Protein AF-A0A2E6P445-F1 (afdb_monomer_lite)

Sequence (104 aa):
MEFFKKKPDVSWERFRDVIEGGYRRWVELHPEDAPVLAVGRTWRLGPRDASYMIVYKIQNFSQLDEWSKNRSRDSDSEKAIMEGTLAVADMDSGVYEDIGMELP

Secondary structure (DSSP, 8-state):
-EEE---TTS-HHHHHHHHHHHHHHHHHH-GGG-EEEEEEPPTTSS-SS--EEEEEPPSSTHHHHHHHHHHTT-HHHHHHHHTTSEE------S----------

Radius of gyration: 16.02 Å; chains: 1; bounding box: 28×38×49 Å

Structure (mmCIF, N/CA/C/O backbone):
data_AF-A0A2E6P445-F1
#
_entry.id   AF-A0A2E6P445-F1
#
loop_
_atom_site.group_PDB
_atom_site.id
_atom_site.type_symbol
_atom_site.label_atom_id
_atom_site.label_alt_id
_atom_site.label_comp_id
_atom_site.label_asym_id
_atom_site.label_entity_id
_atom_site.label_seq_id
_atom_site.pdbx_PDB_ins_code
_atom_site.Cartn_x
_atom_site.Cartn_y
_atom_site.Cartn_z
_atom_site.occupancy
_atom_site.B_iso_or_equiv
_atom_site.auth_seq_id
_atom_site.auth_comp_id
_atom_site.auth_asym_id
_atom_site.auth_atom_id
_atom_site.pdbx_PDB_model_num
ATOM 1 N N . MET A 1 1 ? -2.465 6.709 2.137 1.00 63.31 1 MET A N 1
ATOM 2 C CA . MET A 1 1 ? -2.530 6.383 0.691 1.00 63.31 1 MET A CA 1
ATOM 3 C C . MET A 1 1 ? -1.237 5.689 0.333 1.00 63.31 1 MET A C 1
ATOM 5 O O . MET A 1 1 ? -0.194 6.163 0.763 1.00 63.31 1 MET A O 1
ATOM 9 N N . GLU A 1 2 ? -1.297 4.596 -0.418 1.00 66.19 2 GLU A N 1
ATOM 10 C CA . GLU A 1 2 ? -0.098 3.848 -0.819 1.00 66.19 2 GLU A CA 1
ATOM 11 C C . GLU A 1 2 ? 0.175 4.019 -2.313 1.00 66.19 2 GLU A C 1
ATOM 13 O O . GLU A 1 2 ? -0.756 3.961 -3.123 1.00 66.19 2 GLU A O 1
ATOM 18 N N . PHE A 1 3 ? 1.446 4.215 -2.680 1.00 71.25 3 PHE A N 1
ATOM 19 C CA . PHE A 1 3 ? 1.892 4.377 -4.065 1.00 71.25 3 PHE A CA 1
ATOM 20 C C . PHE A 1 3 ? 2.838 3.255 -4.469 1.00 71.25 3 PHE A C 1
ATOM 22 O O . PHE A 1 3 ? 3.813 2.975 -3.777 1.00 71.25 3 PHE A O 1
ATOM 29 N N . PHE A 1 4 ? 2.605 2.660 -5.634 1.00 73.31 4 PHE A N 1
ATOM 30 C CA . PHE A 1 4 ? 3.404 1.530 -6.095 1.00 73.31 4 PHE A CA 1
ATOM 31 C C . PHE A 1 4 ? 3.686 1.589 -7.596 1.00 73.31 4 PHE A C 1
ATOM 33 O O . PH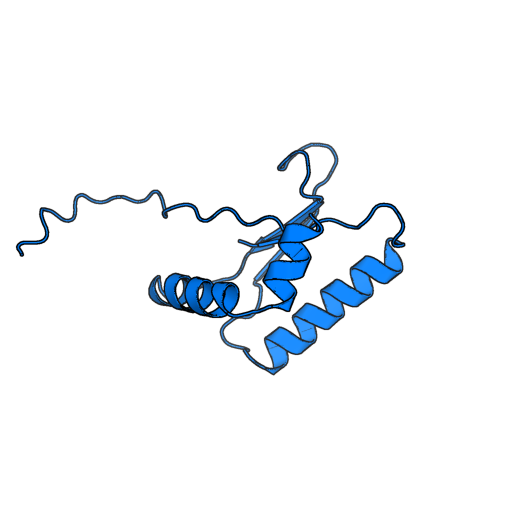E A 1 4 ? 2.973 2.218 -8.396 1.00 73.31 4 PHE A O 1
ATOM 40 N N . LYS A 1 5 ? 4.787 0.942 -7.983 1.00 77.62 5 LYS A N 1
ATOM 41 C CA . LYS A 1 5 ? 5.306 0.945 -9.351 1.00 77.62 5 LYS A CA 1
ATOM 42 C C . LYS A 1 5 ? 5.761 -0.448 -9.770 1.00 77.62 5 LYS A C 1
ATOM 44 O O . LYS A 1 5 ? 6.462 -1.145 -9.042 1.00 77.62 5 LYS A O 1
ATOM 49 N N . LYS A 1 6 ? 5.426 -0.824 -11.005 1.00 84.88 6 LYS A N 1
ATOM 50 C CA . LYS A 1 6 ? 5.967 -2.026 -11.644 1.00 84.88 6 LYS A CA 1
ATOM 51 C C . LYS A 1 6 ? 7.469 -1.856 -11.899 1.00 84.88 6 LYS A C 1
ATOM 53 O O . LYS A 1 6 ? 7.869 -0.876 -12.532 1.00 84.88 6 LYS A O 1
ATOM 58 N N . LYS A 1 7 ? 8.289 -2.835 -11.506 1.00 80.62 7 LYS A N 1
ATOM 59 C CA . LYS A 1 7 ? 9.698 -2.891 -11.936 1.00 80.62 7 LYS A CA 1
ATOM 60 C C . LYS A 1 7 ? 9.795 -3.022 -13.470 1.00 80.62 7 LYS A C 1
ATOM 62 O O . LYS A 1 7 ? 8.899 -3.621 -14.074 1.00 80.62 7 LYS A O 1
ATOM 67 N N . PRO A 1 8 ? 10.818 -2.458 -14.141 1.00 81.69 8 PRO A N 1
ATOM 68 C CA . PRO A 1 8 ? 10.899 -2.457 -15.608 1.00 81.69 8 PRO A CA 1
ATOM 69 C C . PRO A 1 8 ? 10.806 -3.853 -16.241 1.00 81.69 8 PRO A C 1
ATOM 71 O O . PRO A 1 8 ? 10.109 -4.020 -17.240 1.00 81.69 8 PRO A O 1
ATOM 74 N N . ASP A 1 9 ? 11.429 -4.837 -15.602 1.00 89.62 9 ASP A N 1
ATOM 75 C CA . ASP A 1 9 ? 11.590 -6.237 -16.005 1.00 89.62 9 ASP A CA 1
ATOM 76 C C . ASP A 1 9 ? 10.394 -7.147 -15.671 1.00 89.62 9 ASP A C 1
ATOM 78 O O . ASP A 1 9 ? 10.266 -8.236 -16.223 1.00 89.62 9 ASP A O 1
ATOM 82 N N . VAL A 1 10 ? 9.479 -6.708 -14.805 1.00 82.69 10 VAL A N 1
ATOM 83 C CA . VAL A 1 10 ? 8.296 -7.495 -14.423 1.00 82.69 10 VAL A CA 1
ATOM 84 C C . VAL A 1 10 ? 7.191 -7.340 -15.471 1.00 82.69 10 VAL A C 1
ATOM 86 O O . VAL A 1 10 ? 6.906 -6.227 -15.911 1.00 82.69 10 VAL A O 1
ATOM 89 N N . SER A 1 11 ? 6.526 -8.422 -15.884 1.00 86.25 11 SER A N 1
ATOM 90 C CA . SER A 1 11 ? 5.388 -8.320 -16.810 1.00 86.25 11 SER A CA 1
ATOM 91 C C . SER A 1 11 ? 4.173 -7.657 -16.146 1.00 86.25 11 SER A C 1
ATOM 93 O O . SER A 1 11 ? 4.002 -7.692 -14.928 1.00 86.25 11 SER A O 1
ATOM 95 N N . TRP A 1 12 ? 3.303 -7.036 -16.946 1.00 80.50 12 TRP A N 1
ATOM 96 C CA . TRP A 1 12 ? 2.080 -6.411 -16.427 1.00 80.50 12 TRP A CA 1
ATOM 97 C C . TRP A 1 12 ? 1.127 -7.410 -15.772 1.00 80.50 12 TRP A C 1
ATOM 99 O O . TRP A 1 12 ? 0.530 -7.088 -14.752 1.00 80.50 12 TRP A O 1
ATOM 109 N N . GLU A 1 13 ? 1.008 -8.604 -16.347 1.00 85.56 13 GLU A N 1
ATOM 110 C CA . GLU A 1 13 ? 0.215 -9.704 -15.795 1.00 85.56 13 GLU A CA 1
ATOM 111 C C . GLU A 1 13 ? 0.746 -10.111 -14.419 1.00 85.56 13 GLU A C 1
ATOM 113 O O . GLU A 1 13 ? 0.031 -10.003 -13.428 1.00 85.56 13 GLU A O 1
ATOM 118 N N . ARG A 1 14 ? 2.050 -10.407 -14.324 1.00 85.50 14 ARG A N 1
ATOM 119 C CA . ARG A 1 14 ? 2.679 -10.799 -13.059 1.00 85.50 14 ARG A CA 1
ATOM 120 C C . ARG A 1 14 ? 2.536 -9.730 -11.981 1.00 85.50 14 ARG A C 1
ATOM 122 O O . ARG A 1 14 ? 2.342 -10.050 -10.813 1.00 85.50 14 ARG A O 1
ATOM 129 N N . PHE A 1 15 ? 2.666 -8.465 -12.363 1.00 83.44 15 PHE A N 1
ATOM 130 C CA . PHE A 1 15 ? 2.490 -7.348 -11.446 1.00 83.44 15 PHE A CA 1
ATOM 131 C C . PHE A 1 15 ? 1.067 -7.282 -10.883 1.00 83.44 15 PHE A C 1
ATOM 133 O O . PHE A 1 15 ? 0.911 -7.152 -9.672 1.00 83.44 15 PHE A O 1
ATOM 140 N N . ARG A 1 16 ? 0.043 -7.408 -11.736 1.00 83.31 16 ARG A N 1
ATOM 141 C CA . ARG A 1 16 ? -1.361 -7.403 -11.299 1.00 83.31 16 ARG A CA 1
ATOM 142 C C . ARG A 1 16 ? -1.662 -8.580 -10.381 1.00 83.31 16 ARG A C 1
ATOM 144 O O . ARG A 1 16 ? -2.200 -8.353 -9.306 1.00 83.31 16 ARG A O 1
ATOM 151 N N . ASP A 1 17 ? -1.209 -9.781 -10.734 1.00 85.44 17 ASP A N 1
ATOM 152 C CA . ASP A 1 17 ? -1.418 -10.981 -9.915 1.00 85.44 17 ASP A CA 1
ATOM 153 C C . ASP A 1 17 ? -0.847 -10.831 -8.500 1.00 85.44 17 ASP A C 1
ATOM 155 O O . ASP A 1 17 ? -1.477 -11.215 -7.513 1.00 85.44 17 ASP A O 1
ATOM 159 N N . VAL A 1 18 ? 0.362 -10.271 -8.386 1.00 84.69 18 VAL A N 1
ATOM 160 C CA . VAL A 1 18 ? 1.018 -10.050 -7.089 1.00 84.69 18 VAL A CA 1
ATOM 161 C C . VAL A 1 18 ? 0.242 -9.039 -6.254 1.00 84.69 18 VAL A C 1
ATOM 163 O O . VAL A 1 18 ? 0.017 -9.278 -5.068 1.00 84.69 18 VAL A O 1
ATOM 166 N N . ILE A 1 19 ? -0.174 -7.936 -6.874 1.00 83.19 19 ILE A N 1
ATOM 167 C CA . ILE A 1 19 ? -0.905 -6.859 -6.212 1.00 83.19 19 ILE A CA 1
ATOM 168 C C . ILE A 1 19 ? -2.289 -7.338 -5.751 1.00 83.19 19 ILE A C 1
ATOM 170 O O . ILE A 1 19 ? -2.614 -7.227 -4.571 1.00 83.19 19 ILE A O 1
ATOM 174 N N . GLU A 1 20 ? -3.070 -7.952 -6.639 1.00 83.00 20 GLU A N 1
ATOM 175 C CA . GLU A 1 20 ? -4.389 -8.502 -6.310 1.00 83.00 20 GLU A CA 1
ATOM 176 C C . GLU A 1 20 ? -4.302 -9.596 -5.242 1.00 83.00 20 GLU A C 1
ATOM 178 O O . GLU A 1 20 ? -5.113 -9.634 -4.315 1.00 83.00 20 GLU A O 1
ATOM 183 N N . GLY A 1 21 ? -3.294 -10.469 -5.335 1.00 83.56 21 GLY A N 1
ATOM 184 C CA . GLY A 1 21 ? -3.038 -11.492 -4.329 1.00 83.56 21 GLY A CA 1
ATOM 185 C C . GLY A 1 21 ? -2.651 -10.902 -2.971 1.00 83.56 21 GLY A C 1
ATOM 186 O O . GLY A 1 21 ? -3.076 -11.424 -1.944 1.00 83.56 21 GLY A O 1
ATOM 187 N N . GLY A 1 22 ? -1.865 -9.822 -2.958 1.00 83.31 22 GLY A N 1
ATOM 188 C CA . GLY A 1 22 ? -1.518 -9.076 -1.748 1.00 83.31 22 GLY A CA 1
ATOM 189 C C . GLY A 1 22 ? -2.753 -8.503 -1.062 1.00 83.31 22 GLY A C 1
ATOM 190 O O . GLY A 1 22 ? -2.971 -8.780 0.115 1.00 83.31 22 GLY A O 1
ATOM 191 N N . TYR A 1 23 ? -3.609 -7.804 -1.812 1.00 82.00 23 TYR A N 1
ATOM 192 C CA . TYR A 1 23 ? -4.839 -7.233 -1.258 1.00 82.00 23 TYR A CA 1
ATOM 193 C C . TYR A 1 23 ? -5.800 -8.286 -0.743 1.00 82.00 23 TYR A C 1
ATOM 195 O O . TYR A 1 23 ? -6.367 -8.112 0.330 1.00 82.00 23 TYR A O 1
ATOM 203 N N . ARG A 1 24 ? -5.989 -9.381 -1.486 1.00 84.94 24 ARG A N 1
ATOM 204 C CA . ARG A 1 24 ? -6.898 -10.444 -1.054 1.00 84.94 24 ARG A CA 1
ATOM 205 C C . ARG A 1 24 ? -6.472 -11.006 0.300 1.00 84.94 24 ARG A C 1
ATOM 207 O O . ARG A 1 24 ? -7.299 -11.085 1.198 1.00 84.94 24 ARG A O 1
ATOM 214 N N . ARG A 1 25 ? -5.177 -11.301 0.461 1.00 85.81 25 ARG A N 1
ATOM 215 C CA . ARG A 1 25 ? -4.620 -11.769 1.739 1.00 85.81 25 ARG A CA 1
ATOM 216 C C . ARG A 1 25 ? -4.748 -10.724 2.844 1.00 85.81 25 ARG A C 1
ATOM 218 O O . ARG A 1 25 ? -5.075 -11.082 3.966 1.00 85.81 25 ARG A O 1
ATOM 225 N N . TRP A 1 26 ? -4.503 -9.450 2.536 1.00 83.19 26 TRP A N 1
ATOM 226 C CA . TRP A 1 26 ? -4.644 -8.377 3.520 1.00 83.19 26 TRP A CA 1
ATOM 227 C C . TRP A 1 26 ? -6.080 -8.270 4.033 1.00 83.19 26 TRP A C 1
ATOM 229 O O . TRP A 1 26 ? -6.295 -8.287 5.234 1.00 83.19 26 TRP A O 1
ATOM 239 N N . VAL A 1 27 ? -7.068 -8.253 3.135 1.00 86.25 27 VAL A N 1
ATOM 240 C CA . VAL A 1 27 ? -8.494 -8.183 3.496 1.00 86.25 27 VAL A CA 1
ATOM 241 C C . VAL A 1 27 ? -8.952 -9.415 4.279 1.00 86.25 27 VAL A C 1
ATOM 243 O O . VAL A 1 27 ? -9.787 -9.292 5.169 1.00 86.25 27 VAL A O 1
ATOM 246 N N . GLU A 1 28 ? -8.418 -10.599 3.968 1.00 87.44 28 GLU A N 1
ATOM 247 C CA . GLU A 1 28 ? -8.694 -11.821 4.735 1.00 87.44 28 GLU A CA 1
ATOM 248 C C . GLU A 1 28 ? -8.198 -11.726 6.187 1.00 87.44 28 GLU A C 1
ATOM 250 O O . GLU A 1 28 ? -8.849 -12.260 7.084 1.00 87.44 28 GLU A O 1
ATOM 255 N N . LEU A 1 29 ? -7.067 -11.053 6.420 1.00 87.19 29 LEU A N 1
ATOM 256 C CA . LEU A 1 29 ? -6.456 -10.898 7.745 1.00 87.19 29 LEU A CA 1
ATOM 257 C C . LEU A 1 29 ? -6.967 -9.665 8.510 1.00 87.19 29 LEU A C 1
ATOM 259 O O . LEU A 1 29 ? -7.042 -9.708 9.735 1.00 87.19 29 LEU A O 1
ATOM 263 N N . HIS A 1 30 ? -7.320 -8.603 7.786 1.00 84.38 30 HIS A N 1
ATOM 264 C CA . HIS A 1 30 ? -7.651 -7.268 8.294 1.00 84.38 30 HIS A CA 1
ATOM 265 C C . HIS A 1 30 ? -8.865 -6.689 7.545 1.00 84.38 30 HIS A C 1
ATOM 267 O O . HIS A 1 30 ? -8.736 -5.736 6.766 1.00 84.38 30 HIS A O 1
ATOM 273 N N . PRO A 1 31 ? -10.066 -7.274 7.702 1.00 84.50 31 PRO A N 1
ATOM 274 C CA . PRO A 1 31 ? -11.259 -6.835 6.974 1.00 84.50 31 PRO A CA 1
ATOM 275 C C . PRO A 1 31 ? -11.657 -5.377 7.268 1.00 84.50 31 PRO A C 1
ATOM 277 O O . PRO A 1 31 ? -12.263 -4.720 6.420 1.00 84.50 31 PRO A O 1
ATOM 280 N N . GLU A 1 32 ? -11.309 -4.853 8.443 1.00 80.94 32 GLU A N 1
ATOM 281 C CA . GLU A 1 32 ? -11.481 -3.455 8.850 1.00 80.94 32 GLU A CA 1
ATOM 282 C C . GLU A 1 32 ? -10.630 -2.461 8.044 1.00 80.94 32 GLU A C 1
ATOM 284 O O . GLU A 1 32 ? -11.013 -1.295 7.918 1.00 80.94 32 GLU A O 1
ATOM 289 N N . ASP A 1 33 ? -9.543 -2.944 7.438 1.00 78.31 33 ASP A N 1
ATOM 290 C CA . ASP A 1 33 ? -8.555 -2.172 6.679 1.00 78.31 33 ASP A CA 1
ATOM 291 C C . ASP A 1 33 ? -8.705 -2.383 5.162 1.00 78.31 33 ASP A C 1
ATOM 293 O O . ASP A 1 33 ? -7.769 -2.179 4.383 1.00 78.31 33 ASP A O 1
ATOM 297 N N . ALA A 1 34 ? -9.882 -2.817 4.705 1.00 79.38 34 ALA A N 1
ATOM 298 C CA . ALA A 1 34 ? -10.094 -3.121 3.298 1.00 79.38 34 ALA A CA 1
ATOM 299 C C . ALA A 1 34 ? -9.925 -1.871 2.398 1.00 79.38 34 ALA A C 1
ATOM 301 O O . ALA A 1 34 ? -10.537 -0.823 2.651 1.00 79.38 34 ALA A O 1
ATOM 302 N N . PRO A 1 35 ? -9.138 -1.959 1.306 1.00 75.06 35 PRO A N 1
ATOM 303 C CA . PRO A 1 35 ? -8.994 -0.860 0.362 1.00 75.06 35 PRO A CA 1
ATOM 304 C C . PRO A 1 35 ? -10.331 -0.567 -0.321 1.00 75.06 35 PRO A C 1
ATOM 306 O O . PRO A 1 35 ? -11.043 -1.473 -0.753 1.00 75.06 35 PRO A O 1
ATOM 309 N N . VAL A 1 36 ? -10.664 0.717 -0.460 1.00 76.00 36 VAL A N 1
ATOM 310 C CA . VAL A 1 36 ? -11.928 1.152 -1.080 1.00 76.00 36 VAL A CA 1
ATOM 311 C C . VAL A 1 36 ? -11.777 1.519 -2.549 1.00 76.00 36 VAL A C 1
ATOM 313 O O . VAL A 1 36 ? -12.763 1.527 -3.284 1.00 76.00 36 VAL A O 1
ATOM 316 N N . LEU A 1 37 ? -10.557 1.832 -2.993 1.00 69.75 37 LEU A N 1
ATOM 317 C CA . LEU A 1 37 ? -10.280 2.199 -4.377 1.00 69.75 37 LEU A CA 1
ATOM 318 C C . LEU A 1 37 ? -8.809 1.954 -4.730 1.00 69.75 37 LEU A C 1
ATOM 320 O O . LEU A 1 37 ? -7.918 2.416 -4.024 1.00 69.75 37 LEU A O 1
ATOM 324 N N . ALA A 1 38 ? -8.559 1.316 -5.873 1.00 67.38 38 ALA A N 1
ATOM 325 C CA . ALA A 1 38 ? -7.253 1.311 -6.528 1.00 67.38 38 ALA A CA 1
ATOM 326 C C . ALA A 1 38 ? -7.324 2.170 -7.802 1.00 67.38 38 ALA A C 1
ATOM 328 O O . ALA A 1 38 ? -8.128 1.918 -8.698 1.00 67.38 38 ALA A O 1
ATOM 329 N N . VAL A 1 39 ? -6.490 3.202 -7.885 1.00 66.25 39 VAL A N 1
ATOM 330 C CA . VAL A 1 39 ? -6.405 4.148 -9.001 1.00 66.25 39 VAL A CA 1
ATOM 331 C C . VAL A 1 39 ? -5.106 3.914 -9.757 1.00 66.25 39 VAL A C 1
ATOM 333 O O . VAL A 1 39 ? -4.020 4.140 -9.235 1.00 66.25 39 VAL A O 1
ATOM 336 N N . GLY A 1 40 ? -5.197 3.501 -11.017 1.00 61.12 40 GLY A N 1
ATOM 337 C CA . GLY A 1 40 ? -4.046 3.471 -11.916 1.00 61.12 40 GLY A CA 1
ATOM 338 C C . GLY A 1 40 ? -3.789 4.831 -12.551 1.00 61.12 40 GLY A C 1
ATOM 339 O O . GLY A 1 40 ? -4.714 5.510 -13.002 1.00 61.12 40 GLY A O 1
ATOM 340 N N . ARG A 1 41 ? -2.518 5.220 -12.646 1.00 60.62 41 ARG A N 1
ATOM 341 C CA . ARG A 1 41 ? -2.106 6.365 -13.447 1.00 60.62 41 ARG A CA 1
ATOM 342 C C . ARG A 1 41 ? -2.388 6.065 -14.916 1.00 60.62 41 ARG A C 1
ATOM 344 O O . ARG A 1 41 ? -1.836 5.138 -15.502 1.00 60.62 41 ARG A O 1
ATOM 351 N N . THR A 1 42 ? -3.175 6.931 -15.541 1.00 55.44 42 THR A N 1
ATOM 352 C CA . THR A 1 42 ? -3.146 7.099 -16.996 1.00 55.44 42 THR A CA 1
ATOM 353 C C . THR A 1 42 ? -2.177 8.236 -17.350 1.00 55.44 42 THR A C 1
ATOM 355 O O . THR A 1 42 ? -1.743 8.995 -16.485 1.00 55.44 42 THR A O 1
ATOM 358 N N . TRP A 1 43 ? -1.825 8.388 -18.625 1.00 49.69 43 TRP A N 1
ATOM 359 C CA . TRP A 1 43 ? -0.948 9.430 -19.190 1.00 49.69 43 TRP A CA 1
ATOM 360 C C . TRP A 1 43 ? -1.101 10.890 -18.691 1.00 49.69 43 TRP A C 1
ATOM 362 O O . TRP A 1 43 ? -0.221 11.695 -18.983 1.00 49.69 43 TRP A O 1
ATOM 372 N N . ARG A 1 44 ? -2.152 11.264 -17.943 1.00 47.44 44 ARG A N 1
ATOM 373 C CA . ARG A 1 44 ? -2.490 12.668 -17.634 1.00 47.44 44 ARG A CA 1
ATOM 374 C C . ARG A 1 44 ? -2.386 13.110 -16.165 1.00 47.44 44 ARG A C 1
ATOM 376 O O . ARG A 1 44 ? -2.217 14.303 -15.955 1.00 47.44 44 ARG A O 1
ATOM 383 N N . LEU A 1 45 ? -2.455 12.228 -15.159 1.00 46.31 45 LEU A N 1
ATOM 384 C CA . LEU A 1 45 ? -2.502 12.643 -13.738 1.00 46.31 45 LEU A CA 1
ATOM 385 C C . LEU A 1 45 ? -1.749 11.667 -12.811 1.00 46.31 45 LEU A C 1
ATOM 387 O O . LEU A 1 45 ? -1.969 10.463 -12.899 1.00 46.31 45 LEU A O 1
ATOM 391 N N . GLY A 1 46 ? -0.876 12.187 -11.933 1.00 50.09 46 GLY A N 1
ATOM 392 C CA . GLY A 1 46 ? -0.174 11.444 -10.864 1.00 50.09 46 GLY A CA 1
ATOM 393 C C . GLY A 1 46 ? 1.322 11.804 -10.694 1.00 50.09 46 GLY A C 1
ATOM 394 O O . GLY A 1 46 ? 1.894 12.430 -11.597 1.00 50.09 46 GLY A O 1
ATOM 395 N N . PRO A 1 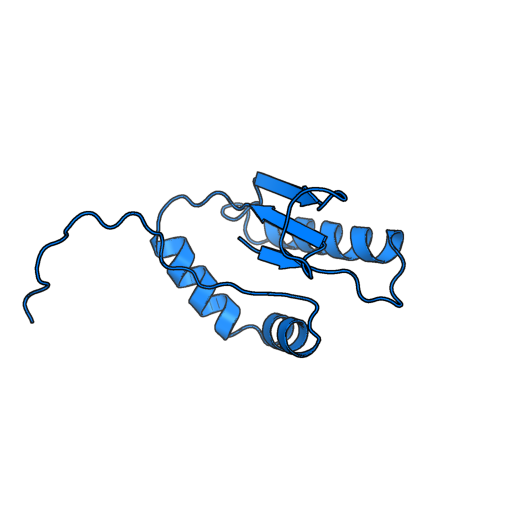47 ? 1.986 11.403 -9.585 1.00 55.16 47 PRO A N 1
ATOM 396 C CA . PRO A 1 47 ? 3.441 11.537 -9.397 1.00 55.16 47 PRO A CA 1
ATOM 397 C C . PRO A 1 47 ? 4.211 10.859 -10.537 1.00 55.16 47 PRO A C 1
ATOM 399 O O . PRO A 1 47 ? 3.785 9.812 -11.026 1.00 55.16 47 PRO A O 1
ATOM 402 N N . ARG A 1 48 ? 5.298 11.476 -11.029 1.00 57.22 48 ARG A N 1
ATOM 403 C CA . ARG A 1 48 ? 6.000 11.083 -12.280 1.00 57.22 48 ARG A CA 1
ATOM 404 C C . ARG A 1 48 ? 6.542 9.645 -12.260 1.00 57.22 48 ARG A C 1
ATOM 406 O O . ARG A 1 48 ? 6.776 9.057 -13.312 1.00 57.22 48 ARG A O 1
ATOM 413 N N . ASP A 1 49 ? 6.713 9.099 -11.071 1.00 63.09 49 ASP A N 1
ATOM 414 C CA . ASP A 1 49 ? 7.303 7.814 -10.726 1.00 63.09 49 ASP A CA 1
ATOM 415 C C . ASP A 1 49 ? 6.297 6.779 -10.191 1.00 63.09 49 ASP A C 1
ATOM 417 O O . ASP A 1 49 ? 6.546 5.586 -10.363 1.00 63.09 49 ASP A O 1
ATOM 421 N N . ALA A 1 50 ? 5.149 7.187 -9.644 1.00 58.47 50 ALA A N 1
ATOM 422 C CA . ALA A 1 50 ? 4.094 6.276 -9.193 1.00 58.47 50 ALA A CA 1
ATOM 423 C C . ALA A 1 50 ? 3.142 5.887 -10.340 1.00 58.47 50 ALA A C 1
ATOM 425 O O . ALA A 1 50 ? 2.618 6.738 -11.062 1.00 58.47 50 ALA A O 1
ATOM 426 N N . SER A 1 51 ? 2.909 4.582 -10.522 1.00 64.69 51 SER A N 1
ATOM 427 C CA . SER A 1 51 ? 2.020 4.076 -11.582 1.00 64.69 51 SER A CA 1
ATOM 428 C C . SER A 1 51 ? 0.615 3.750 -11.078 1.00 64.69 51 SER A C 1
ATOM 430 O O . SER A 1 51 ? -0.309 3.728 -11.883 1.00 64.69 51 SER A O 1
ATOM 432 N N . TYR A 1 52 ? 0.434 3.517 -9.777 1.00 61.84 52 TYR A N 1
ATOM 433 C CA . TYR A 1 52 ? -0.858 3.207 -9.164 1.00 61.84 52 TYR A CA 1
ATOM 434 C C . TYR A 1 52 ? -0.913 3.743 -7.721 1.00 61.84 52 TYR A C 1
ATOM 436 O O . TYR A 1 52 ? 0.122 3.881 -7.067 1.00 61.84 52 TYR A O 1
ATOM 444 N N . MET A 1 53 ? -2.120 4.058 -7.253 1.00 67.75 53 MET A N 1
ATOM 445 C CA . MET A 1 53 ? -2.455 4.574 -5.925 1.00 67.75 53 MET A CA 1
ATOM 446 C C . MET A 1 53 ? -3.564 3.713 -5.317 1.00 67.75 53 MET A C 1
ATOM 448 O O . MET A 1 53 ? -4.547 3.436 -5.998 1.00 67.75 53 MET A O 1
ATOM 452 N N . ILE A 1 54 ? -3.455 3.334 -4.046 1.00 64.81 54 ILE A N 1
ATOM 453 C CA . ILE A 1 54 ? -4.577 2.756 -3.287 1.00 64.81 54 ILE A CA 1
ATOM 454 C C . ILE A 1 54 ? -5.081 3.769 -2.267 1.00 64.81 54 ILE A C 1
ATOM 456 O O . ILE A 1 54 ? -4.301 4.432 -1.571 1.00 64.81 54 ILE A O 1
ATOM 460 N N . VAL A 1 55 ? -6.403 3.859 -2.166 1.00 70.00 55 VAL A N 1
ATOM 461 C CA . VAL A 1 55 ? -7.121 4.616 -1.148 1.00 70.00 55 VAL A CA 1
ATOM 462 C C . VAL A 1 55 ? -7.782 3.626 -0.197 1.00 70.00 55 VAL A C 1
ATOM 464 O O . VAL A 1 55 ? -8.593 2.792 -0.607 1.00 70.00 55 VAL A O 1
ATOM 467 N N . TYR A 1 56 ? -7.438 3.749 1.079 1.00 67.94 56 TYR A N 1
ATOM 468 C CA . TYR A 1 56 ? -8.055 3.013 2.174 1.00 67.94 56 TYR A CA 1
ATOM 469 C C . TYR A 1 56 ? -9.068 3.915 2.872 1.00 67.94 56 TYR A C 1
ATOM 471 O O . TYR A 1 56 ? -8.835 5.120 3.012 1.00 67.94 56 TYR A O 1
ATOM 479 N N . LYS A 1 57 ? -10.197 3.346 3.299 1.00 76.44 57 LYS A N 1
ATOM 480 C CA . LYS A 1 57 ? -11.130 4.051 4.177 1.00 76.44 57 LYS A CA 1
ATOM 481 C C . LYS A 1 57 ? -10.681 3.822 5.611 1.00 76.44 57 LYS A C 1
ATOM 483 O O . LYS A 1 57 ? -10.577 2.681 6.033 1.00 76.44 57 LYS A O 1
ATOM 488 N N . ILE A 1 58 ? -10.481 4.910 6.342 1.00 75.88 58 ILE A N 1
ATOM 489 C CA . ILE A 1 58 ? -10.197 4.869 7.776 1.00 75.88 58 ILE A CA 1
ATOM 490 C C . ILE A 1 58 ? -11.455 5.203 8.572 1.00 75.88 58 ILE A C 1
ATOM 492 O O . ILE A 1 58 ? -12.300 5.980 8.119 1.00 75.88 58 ILE A O 1
ATOM 496 N N . GLN A 1 59 ? -11.586 4.603 9.751 1.00 76.31 59 GLN A N 1
ATOM 497 C CA . GLN A 1 59 ? -12.666 4.899 10.693 1.00 76.31 59 GLN A CA 1
ATOM 498 C C . GLN A 1 59 ? -12.323 6.108 11.571 1.00 76.31 59 GLN A C 1
ATOM 500 O O . GLN A 1 59 ? -13.209 6.878 11.933 1.00 76.31 59 GLN A O 1
ATOM 505 N N . ASN A 1 60 ? -11.043 6.280 11.916 1.00 78.25 60 ASN A N 1
ATOM 506 C CA . ASN A 1 60 ? -10.532 7.372 12.745 1.00 78.25 60 ASN A CA 1
ATOM 507 C C . ASN A 1 60 ? -9.041 7.639 12.455 1.00 78.25 60 ASN A C 1
ATOM 509 O O . ASN A 1 60 ? -8.383 6.854 11.775 1.00 78.25 60 ASN A O 1
ATOM 513 N N . PHE A 1 61 ? -8.506 8.746 12.982 1.00 77.88 61 PHE A N 1
ATOM 514 C CA . PHE A 1 61 ? -7.108 9.136 12.755 1.00 77.88 61 PHE A CA 1
ATOM 515 C C . PHE A 1 61 ? -6.088 8.241 13.474 1.00 77.88 61 PHE A C 1
ATOM 517 O O . PHE A 1 61 ? -5.006 8.041 12.934 1.00 77.88 61 PHE A O 1
ATOM 524 N N . SER A 1 62 ? -6.433 7.618 14.611 1.00 81.06 62 SER A N 1
ATOM 525 C CA . SER A 1 62 ? -5.509 6.705 15.312 1.00 81.06 62 SER A CA 1
ATOM 526 C C . SER A 1 62 ? -5.107 5.485 14.478 1.00 81.06 62 SER A C 1
ATOM 528 O O . SER A 1 62 ? -4.027 4.931 14.670 1.00 81.06 62 SER A O 1
ATOM 530 N N . GLN A 1 63 ? -5.940 5.098 13.510 1.00 79.00 63 GLN A N 1
ATOM 531 C CA . GLN A 1 63 ? -5.636 4.038 12.551 1.00 79.00 63 GLN A CA 1
ATOM 532 C C . GLN A 1 63 ? -4.422 4.390 11.670 1.00 79.00 63 GLN A C 1
ATOM 534 O O . GLN A 1 63 ? -3.617 3.521 11.350 1.00 79.00 63 GLN A O 1
ATOM 539 N N . LEU A 1 64 ? -4.225 5.674 11.337 1.00 77.00 64 LEU A N 1
ATOM 540 C CA . LEU A 1 64 ? -3.048 6.126 10.584 1.00 77.00 64 LEU A CA 1
ATOM 541 C C . LEU A 1 64 ? -1.759 6.009 11.410 1.00 77.00 64 LEU A C 1
ATOM 543 O O . LEU A 1 64 ? -0.721 5.605 10.875 1.00 77.00 64 LEU A O 1
ATOM 547 N N . ASP A 1 65 ? -1.822 6.321 12.706 1.00 80.88 65 AS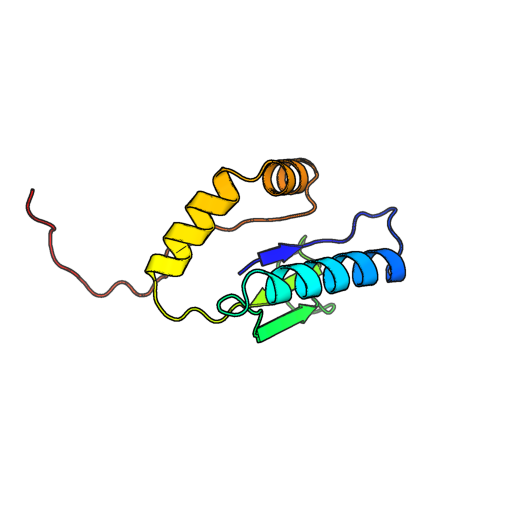P A N 1
ATOM 548 C CA . ASP A 1 65 ? -0.680 6.181 13.616 1.00 80.88 65 ASP A CA 1
ATOM 549 C C . ASP A 1 65 ? -0.278 4.714 13.779 1.00 80.88 65 ASP A C 1
ATOM 551 O O . ASP A 1 65 ? 0.908 4.374 13.789 1.00 80.88 65 ASP A O 1
ATOM 555 N N . GLU A 1 66 ? -1.270 3.832 13.904 1.00 82.50 66 GLU A N 1
ATOM 556 C CA . GLU A 1 66 ? -1.060 2.392 13.996 1.00 82.50 66 GLU A CA 1
ATOM 557 C C . GLU A 1 66 ? -0.437 1.836 12.715 1.00 82.50 66 GLU A C 1
ATOM 559 O O . GLU A 1 66 ? 0.595 1.166 12.778 1.00 82.50 66 GLU A O 1
ATOM 564 N N . TRP A 1 67 ? -0.986 2.173 11.547 1.00 82.12 67 TRP A N 1
ATOM 565 C CA . TRP A 1 67 ? -0.422 1.764 10.262 1.00 82.12 67 TRP A CA 1
ATOM 566 C C . TRP A 1 67 ? 1.012 2.260 10.074 1.00 82.12 67 TRP A C 1
ATOM 568 O O . TRP A 1 67 ? 1.868 1.501 9.623 1.00 82.12 67 TRP A O 1
ATOM 578 N N . SER A 1 68 ? 1.317 3.494 10.485 1.00 80.12 68 SER A N 1
ATOM 579 C CA . SER A 1 68 ? 2.679 4.041 10.421 1.00 80.12 68 SER A CA 1
ATOM 580 C C . SER A 1 68 ? 3.646 3.264 11.323 1.00 80.12 68 SER A C 1
ATOM 582 O O . SER A 1 68 ? 4.752 2.900 10.904 1.00 80.12 68 SER A O 1
ATOM 584 N N . LYS A 1 69 ? 3.218 2.929 12.548 1.00 80.88 69 LYS A N 1
ATOM 585 C CA . LYS A 1 69 ? 3.985 2.082 13.476 1.00 80.88 69 LYS A CA 1
ATOM 586 C C . LYS A 1 69 ? 4.180 0.667 12.937 1.00 80.88 69 LYS A C 1
ATOM 5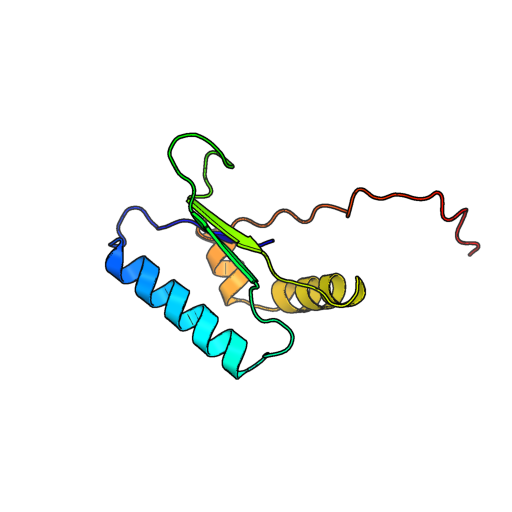88 O O . LYS A 1 69 ? 5.285 0.145 13.044 1.00 80.88 69 LYS A O 1
ATOM 593 N N . ASN A 1 70 ? 3.157 0.062 12.344 1.00 81.50 70 ASN A N 1
ATOM 594 C CA . ASN A 1 70 ? 3.236 -1.293 11.800 1.00 81.50 70 ASN A CA 1
ATOM 595 C C . ASN A 1 70 ? 4.145 -1.336 10.565 1.00 81.50 70 ASN A C 1
ATOM 597 O O . ASN A 1 70 ? 5.062 -2.152 10.517 1.00 81.50 70 ASN A O 1
ATOM 601 N N . ARG A 1 71 ? 3.990 -0.388 9.631 1.00 82.94 71 ARG A N 1
ATOM 602 C CA . ARG A 1 71 ? 4.851 -0.247 8.446 1.00 82.94 71 ARG A CA 1
ATOM 603 C C . ARG A 1 71 ? 6.320 -0.064 8.814 1.00 82.94 71 ARG A C 1
ATOM 605 O O . ARG A 1 71 ? 7.178 -0.699 8.217 1.00 82.94 71 ARG A O 1
ATOM 612 N N . SER A 1 72 ? 6.629 0.792 9.792 1.00 75.75 72 SER A N 1
ATOM 613 C CA . SER A 1 72 ? 8.020 1.011 10.232 1.00 75.75 72 SER A CA 1
ATOM 614 C C . SER A 1 72 ? 8.689 -0.230 10.840 1.00 75.75 72 SER A C 1
ATOM 616 O O . SER A 1 72 ? 9.904 -0.235 11.020 1.00 75.75 72 SER A O 1
ATOM 618 N N . ARG A 1 73 ? 7.915 -1.278 11.148 1.00 82.19 73 ARG A N 1
ATOM 619 C CA . ARG A 1 73 ? 8.397 -2.562 11.673 1.00 82.19 73 ARG A CA 1
ATOM 620 C C . ARG A 1 73 ? 8.351 -3.690 10.640 1.00 82.19 73 ARG A C 1
ATOM 622 O O . ARG A 1 73 ? 8.770 -4.799 10.961 1.00 82.19 73 ARG A O 1
ATOM 629 N N . ASP A 1 74 ? 7.853 -3.424 9.434 1.00 81.81 74 ASP A N 1
ATOM 630 C CA . ASP A 1 74 ? 7.757 -4.402 8.356 1.00 81.81 74 ASP A CA 1
ATOM 631 C C . ASP A 1 74 ? 8.986 -4.340 7.435 1.00 81.81 74 ASP A C 1
ATOM 633 O O . ASP A 1 74 ? 9.187 -3.389 6.672 1.00 81.81 74 ASP A O 1
ATOM 637 N N . SER A 1 75 ? 9.801 -5.394 7.485 1.00 83.12 75 SER A N 1
ATOM 638 C CA . SER A 1 75 ? 11.013 -5.528 6.675 1.00 83.12 75 SER A CA 1
ATOM 639 C C . SER A 1 75 ? 10.737 -5.636 5.173 1.00 83.12 75 SER A C 1
ATOM 641 O O . SER A 1 75 ? 11.581 -5.240 4.366 1.00 83.12 75 SER A O 1
ATOM 643 N N . ASP A 1 76 ? 9.575 -6.163 4.773 1.00 81.25 76 ASP A N 1
ATOM 644 C CA . ASP A 1 76 ? 9.225 -6.282 3.354 1.00 81.25 76 ASP A CA 1
ATOM 645 C C . ASP A 1 76 ? 8.885 -4.909 2.762 1.00 81.25 76 ASP A C 1
ATOM 647 O O . ASP A 1 76 ? 9.350 -4.570 1.668 1.00 81.25 76 ASP A O 1
ATOM 651 N N . SER A 1 77 ? 8.160 -4.079 3.516 1.00 76.38 77 SER A N 1
ATOM 652 C CA . SER A 1 77 ? 7.933 -2.670 3.186 1.00 76.38 77 SER A CA 1
ATOM 653 C C . SER A 1 77 ? 9.240 -1.879 3.089 1.00 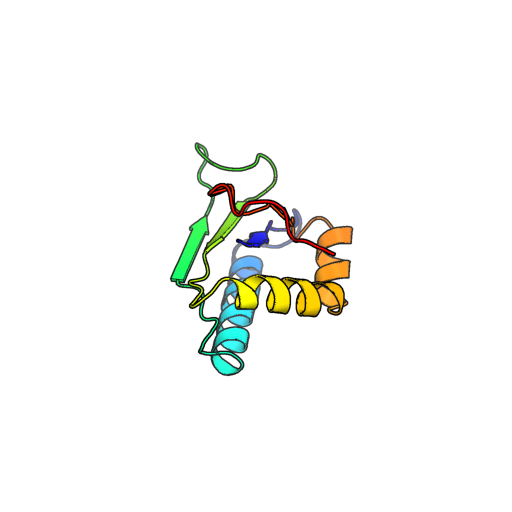76.38 77 SER A C 1
ATOM 655 O O . SER A 1 77 ? 9.434 -1.137 2.123 1.00 76.38 77 SER A O 1
ATOM 657 N N . GLU A 1 78 ? 10.168 -2.053 4.037 1.00 78.38 78 GLU A N 1
ATOM 658 C CA . GLU A 1 78 ? 11.485 -1.396 4.001 1.00 78.38 78 GLU A CA 1
ATOM 659 C C . GLU A 1 78 ? 12.265 -1.765 2.732 1.00 78.38 78 GLU A C 1
ATOM 661 O O . GLU A 1 78 ? 12.752 -0.892 2.004 1.00 78.38 78 GLU A O 1
ATOM 666 N N . LYS A 1 79 ? 12.310 -3.058 2.404 1.00 79.50 79 LYS A N 1
ATOM 667 C CA . LYS A 1 79 ? 12.942 -3.553 1.181 1.00 79.50 79 LYS A CA 1
ATOM 668 C C . LYS A 1 79 ? 12.286 -2.975 -0.074 1.00 79.50 79 LYS A C 1
ATOM 670 O O . LYS A 1 79 ? 12.989 -2.546 -0.989 1.00 79.50 79 LYS A O 1
ATOM 675 N N . ALA A 1 80 ? 10.956 -2.914 -0.123 1.00 76.06 80 ALA A N 1
ATOM 676 C CA . ALA A 1 80 ? 10.222 -2.361 -1.259 1.00 76.06 80 ALA A CA 1
ATOM 677 C C . ALA A 1 80 ? 10.511 -0.864 -1.487 1.00 76.06 80 ALA A C 1
ATOM 679 O O . ALA A 1 80 ? 10.552 -0.429 -2.647 1.00 76.06 80 ALA A O 1
ATOM 680 N N . ILE A 1 81 ? 10.739 -0.101 -0.410 1.00 77.25 81 ILE A N 1
ATOM 681 C CA . ILE A 1 81 ? 11.159 1.309 -0.450 1.00 77.25 81 ILE A CA 1
ATOM 682 C C . ILE A 1 81 ? 12.592 1.426 -0.975 1.00 77.25 81 ILE A C 1
ATOM 684 O O . ILE A 1 81 ? 12.829 2.180 -1.919 1.00 77.25 81 ILE A O 1
ATOM 688 N N . MET A 1 82 ? 13.540 0.651 -0.431 1.00 78.88 82 MET A N 1
ATOM 689 C CA . MET A 1 82 ? 14.938 0.653 -0.891 1.00 78.88 82 MET A CA 1
ATOM 690 C C . MET A 1 82 ? 15.068 0.266 -2.371 1.00 78.88 82 MET A C 1
ATOM 692 O O . MET A 1 82 ? 15.889 0.821 -3.098 1.00 78.88 82 MET A O 1
ATOM 696 N N . GLU A 1 83 ? 14.230 -0.660 -2.839 1.00 79.19 83 GLU A N 1
ATOM 697 C CA . GLU A 1 83 ? 14.166 -1.085 -4.240 1.00 79.19 83 GLU A CA 1
ATOM 698 C C . GLU A 1 83 ? 13.373 -0.115 -5.144 1.00 79.19 83 GLU A C 1
ATOM 700 O O . GLU A 1 83 ? 13.271 -0.344 -6.353 1.00 79.19 83 GLU A O 1
ATOM 705 N N . GLY A 1 84 ? 12.795 0.959 -4.590 1.00 72.56 84 GLY A N 1
ATOM 706 C CA . GLY A 1 84 ? 12.061 1.989 -5.333 1.00 72.56 84 GLY A CA 1
ATOM 707 C C . GLY A 1 84 ? 10.722 1.523 -5.917 1.00 72.56 84 GLY A C 1
ATOM 708 O O . GLY A 1 84 ? 10.227 2.100 -6.888 1.00 72.56 84 GLY A O 1
ATOM 709 N N . THR A 1 85 ? 10.146 0.453 -5.367 1.00 71.69 85 THR A N 1
ATOM 710 C CA . THR A 1 85 ? 8.856 -0.109 -5.813 1.00 71.69 85 THR A CA 1
ATOM 711 C C . THR A 1 85 ? 7.657 0.391 -5.022 1.00 71.69 85 THR A C 1
ATOM 713 O O . THR A 1 85 ? 6.546 0.402 -5.558 1.00 71.69 85 THR A O 1
ATOM 716 N N . LEU A 1 86 ? 7.904 0.843 -3.793 1.00 71.06 86 LEU A N 1
ATOM 717 C CA . LEU A 1 86 ? 6.956 1.493 -2.898 1.00 71.06 86 LEU A CA 1
ATOM 718 C C . LEU A 1 86 ? 7.456 2.914 -2.625 1.00 71.06 86 LEU A C 1
ATOM 720 O O . LEU A 1 86 ? 8.612 3.102 -2.251 1.00 71.06 86 LEU A O 1
ATOM 724 N N . ALA A 1 87 ? 6.590 3.906 -2.814 1.00 70.00 87 ALA A N 1
ATOM 725 C CA . ALA A 1 87 ? 6.854 5.279 -2.401 1.00 70.00 87 ALA A CA 1
ATOM 726 C C . ALA A 1 87 ? 5.900 5.646 -1.265 1.00 70.00 87 ALA A C 1
ATOM 728 O O . ALA A 1 87 ? 4.687 5.447 -1.371 1.00 70.00 87 ALA A O 1
ATOM 729 N N . VAL A 1 88 ? 6.455 6.188 -0.185 1.00 68.94 88 VAL A N 1
ATOM 730 C CA . VAL A 1 88 ? 5.694 6.624 0.985 1.00 68.94 88 VAL A CA 1
ATOM 731 C C . VAL A 1 88 ? 5.816 8.136 1.097 1.00 68.94 88 VAL A C 1
ATOM 733 O O . VAL A 1 88 ? 6.918 8.679 1.056 1.00 68.94 88 VAL A O 1
ATOM 736 N N . ALA A 1 89 ? 4.675 8.803 1.220 1.00 65.38 89 ALA A N 1
ATOM 737 C CA . ALA A 1 89 ? 4.596 10.209 1.575 1.00 65.38 89 ALA A CA 1
ATOM 738 C C . ALA A 1 89 ? 3.807 10.300 2.882 1.00 65.38 89 ALA A C 1
ATOM 740 O O . ALA A 1 89 ? 2.576 10.245 2.865 1.00 65.38 89 ALA A O 1
ATOM 741 N N . ASP A 1 90 ? 4.528 10.395 3.997 1.00 63.00 90 ASP A N 1
ATOM 742 C CA . ASP A 1 90 ? 3.940 10.703 5.297 1.00 63.00 90 ASP A CA 1
ATOM 743 C C . ASP A 1 90 ? 3.621 12.205 5.278 1.00 63.00 90 ASP A C 1
ATOM 745 O O . ASP A 1 90 ? 4.500 13.050 5.442 1.00 63.00 90 ASP A O 1
ATOM 749 N N . MET A 1 91 ? 2.382 12.540 4.922 1.00 57.06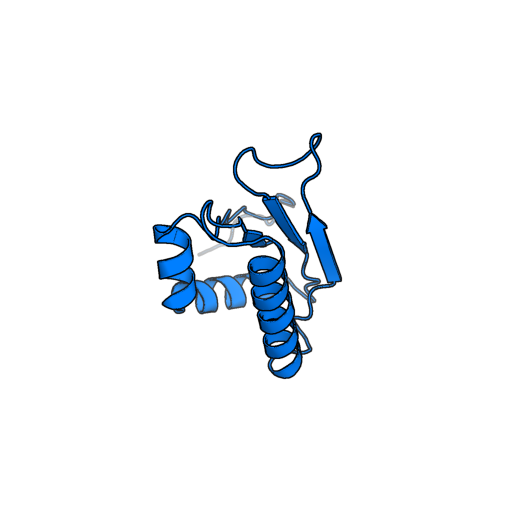 91 MET A N 1
ATOM 750 C CA . MET A 1 91 ? 1.903 13.919 4.908 1.00 57.06 91 MET A CA 1
ATOM 751 C C . MET A 1 91 ? 0.975 14.115 6.095 1.00 57.06 91 MET A C 1
ATOM 753 O O . MET A 1 91 ? 0.006 13.366 6.236 1.00 57.06 91 MET A O 1
ATOM 757 N N . ASP A 1 92 ? 1.246 15.137 6.903 1.00 52.00 92 ASP A N 1
ATOM 758 C CA . ASP A 1 92 ? 0.306 15.577 7.925 1.00 52.00 92 ASP A CA 1
ATOM 759 C C . ASP A 1 92 ? -1.031 15.906 7.251 1.00 52.00 92 ASP A C 1
ATOM 761 O O . ASP A 1 92 ? -1.085 16.555 6.197 1.00 52.00 92 ASP A O 1
ATOM 765 N N . SER A 1 93 ? -2.132 15.416 7.823 1.00 48.16 93 SER A N 1
ATOM 766 C CA . SER A 1 93 ? -3.465 15.745 7.332 1.00 48.16 93 SER A CA 1
ATOM 767 C C . SER A 1 93 ? -3.656 17.254 7.463 1.00 48.16 93 SER A C 1
ATOM 769 O O . SER A 1 93 ? -3.821 17.762 8.566 1.00 48.16 93 SER A O 1
ATOM 771 N N . GLY A 1 94 ? -3.619 17.970 6.338 1.00 40.16 94 GLY A N 1
ATOM 772 C CA . GLY A 1 94 ? -3.635 19.436 6.274 1.00 40.16 94 GLY A CA 1
ATOM 773 C C . GLY A 1 94 ? -4.943 20.114 6.701 1.00 40.16 94 GLY A C 1
ATOM 774 O O . GLY A 1 94 ? -5.245 21.200 6.213 1.00 40.16 94 GLY A O 1
ATOM 775 N N . VAL A 1 95 ? -5.733 19.491 7.574 1.00 45.50 95 VAL A N 1
ATOM 776 C CA . VAL A 1 95 ? -6.876 20.118 8.239 1.00 45.50 95 VAL A CA 1
ATOM 777 C C . VAL A 1 95 ? -6.432 20.481 9.651 1.00 45.50 95 VAL A C 1
ATOM 779 O O . VAL A 1 95 ? -6.690 19.758 10.607 1.00 45.50 95 VAL A O 1
ATOM 782 N N . TYR A 1 96 ? -5.708 21.590 9.761 1.00 47.72 96 TYR A N 1
ATOM 783 C CA . TYR A 1 96 ? -5.395 22.189 11.051 1.00 47.72 96 TYR A CA 1
ATOM 784 C C . TYR A 1 96 ? -6.563 23.105 11.434 1.00 47.72 96 TYR A C 1
ATOM 786 O O . TYR A 1 96 ? -6.688 24.207 10.900 1.00 47.72 96 TYR A O 1
ATOM 794 N N . GLU A 1 97 ? -7.444 22.650 12.324 1.00 50.53 97 GLU A N 1
ATOM 795 C CA . GLU A 1 97 ? -8.132 23.597 13.206 1.00 50.53 97 GLU A CA 1
ATOM 796 C C . GLU A 1 97 ? -7.151 23.990 14.315 1.00 50.53 97 GLU A C 1
ATOM 798 O O . GLU A 1 97 ? -6.355 23.164 14.763 1.00 50.53 97 GLU A O 1
ATOM 803 N N . ASP A 1 98 ? -7.163 25.261 14.720 1.00 54.00 98 ASP A N 1
ATOM 804 C CA . ASP A 1 98 ? -6.338 25.746 15.826 1.00 54.00 98 ASP A CA 1
ATOM 805 C C . ASP A 1 98 ? -6.783 25.052 17.124 1.00 54.00 98 ASP A C 1
ATOM 807 O O . ASP A 1 98 ? -7.807 25.392 17.715 1.00 54.00 98 ASP A O 1
ATOM 811 N N . ILE A 1 99 ? -6.031 24.028 17.526 1.00 56.69 99 ILE A N 1
ATOM 812 C CA . ILE A 1 99 ? -6.276 23.209 18.722 1.00 56.69 99 ILE A CA 1
ATOM 813 C C . ILE A 1 99 ? -5.795 23.893 20.014 1.00 56.69 99 ILE A C 1
ATOM 815 O O . ILE A 1 99 ? -5.955 23.336 21.101 1.00 56.69 99 ILE A O 1
ATOM 819 N N . GLY A 1 100 ? -5.269 25.123 19.927 1.00 60.50 100 GLY A N 1
ATOM 820 C CA . GLY A 1 100 ? -4.656 25.822 21.052 1.00 60.50 100 GLY A CA 1
ATOM 821 C C . GLY A 1 100 ? -3.334 25.179 21.489 1.00 60.50 100 GLY A C 1
ATOM 822 O O . GLY A 1 100 ? -2.893 24.166 20.951 1.00 60.50 100 GLY A O 1
ATOM 823 N N . MET A 1 101 ? -2.656 25.793 22.462 1.00 53.09 101 MET A N 1
ATOM 824 C CA . MET A 1 101 ? -1.429 25.216 23.022 1.00 53.09 101 MET A CA 1
ATOM 825 C C . MET A 1 101 ? -1.760 23.994 23.884 1.00 53.09 101 MET A C 1
ATOM 827 O O . MET A 1 101 ? -2.503 24.119 24.859 1.00 53.09 101 MET A O 1
ATOM 831 N N . GLU A 1 102 ? -1.144 22.847 23.587 1.00 57.62 102 GLU A N 1
ATOM 832 C CA . GLU A 1 102 ? -1.011 21.772 24.572 1.00 57.62 102 GLU A CA 1
ATOM 833 C C . GLU A 1 102 ? -0.162 22.305 25.734 1.00 57.62 102 GLU A C 1
ATOM 835 O O . GLU A 1 102 ? 1.018 22.627 25.576 1.00 57.62 102 GLU A O 1
ATOM 840 N N . LEU A 1 103 ? -0.796 22.496 26.893 1.00 50.16 103 LEU A N 1
ATOM 841 C CA . LEU A 1 103 ? -0.079 22.824 28.120 1.00 50.16 103 LEU A CA 1
ATOM 842 C C . LEU A 1 103 ? 0.736 21.594 28.571 1.00 50.16 103 LEU A C 1
ATOM 844 O O . LEU A 1 103 ? 0.249 20.474 28.410 1.00 50.16 103 LEU A O 1
ATOM 848 N N . PRO A 1 104 ? 1.952 21.806 29.108 1.00 56.25 104 PRO A N 1
ATOM 849 C CA . PRO A 1 104 ? 2.888 20.742 29.478 1.00 56.25 104 PRO A CA 1
ATOM 850 C C . PRO A 1 104 ? 2.394 19.831 30.607 1.00 56.25 104 PRO A C 1
ATOM 852 O O . PRO A 1 104 ? 1.586 20.291 31.449 1.00 56.25 104 PRO A O 1
#

pLDDT: mean 72.06, std 12.38, range [40.16, 89.62]

Foldseek 3Di:
DKFFDDDPPDDPVRVVCVVVVVLVVCCVVCVLFRWPDKAADDPPDDDPLTGIDTHTDDPDPVVVVVVVVVLVVDPVSVVCVVVSGIDDDPDDPPPDDCPDDDDD